Protein AF-A0A378MFS6-F1 (afdb_monomer)

Structure (mmCIF, N/CA/C/O backbone):
data_AF-A0A378MFS6-F1
#
_entry.id   AF-A0A378MFS6-F1
#
loop_
_atom_site.group_PDB
_atom_site.id
_atom_site.type_symbol
_atom_site.label_atom_id
_atom_site.label_alt_id
_atom_site.label_comp_id
_atom_site.label_asym_id
_atom_site.label_entity_id
_atom_site.label_seq_id
_atom_site.pdbx_PDB_ins_code
_atom_site.Cartn_x
_atom_site.Cartn_y
_atom_site.Cartn_z
_atom_site.occupancy
_atom_site.B_iso_or_equiv
_atom_site.auth_seq_id
_atom_site.auth_comp_id
_atom_site.auth_asym_id
_atom_site.auth_atom_id
_atom_site.pdbx_PDB_model_num
ATOM 1 N N . MET A 1 1 ? -22.567 -9.884 4.379 1.00 47.06 1 MET A N 1
ATOM 2 C CA . MET A 1 1 ? -21.492 -9.535 5.334 1.00 47.06 1 MET A CA 1
ATOM 3 C C . MET A 1 1 ? -20.676 -8.423 4.702 1.00 47.06 1 MET A C 1
ATOM 5 O O . MET A 1 1 ? -20.446 -8.498 3.504 1.00 47.06 1 MET A O 1
ATOM 9 N N . LYS A 1 2 ? -20.324 -7.360 5.435 1.00 55.34 2 LYS A N 1
ATOM 10 C CA . LYS A 1 2 ? -19.352 -6.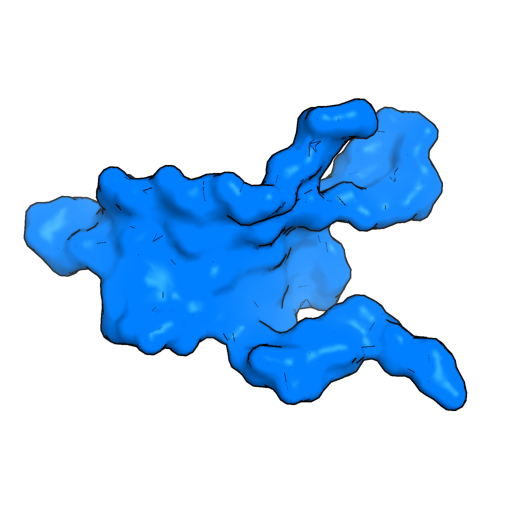384 4.922 1.00 55.34 2 LYS A CA 1
ATOM 11 C C . LYS A 1 2 ? -17.981 -7.056 4.988 1.00 55.34 2 LYS A C 1
ATOM 13 O O . LYS A 1 2 ? -17.517 -7.313 6.095 1.00 55.34 2 LYS A O 1
ATOM 18 N N . ASN A 1 3 ? -17.392 -7.367 3.836 1.00 73.94 3 ASN A N 1
ATOM 19 C CA . ASN A 1 3 ? -16.033 -7.900 3.770 1.00 73.94 3 ASN A CA 1
ATOM 20 C C . ASN A 1 3 ? -15.080 -6.890 4.429 1.00 73.94 3 ASN A C 1
ATOM 22 O O . ASN A 1 3 ? -15.199 -5.678 4.215 1.00 73.94 3 ASN A O 1
ATOM 26 N N . GLY A 1 4 ? -14.176 -7.372 5.281 1.00 89.88 4 GLY A N 1
ATOM 27 C CA . GLY A 1 4 ? -13.188 -6.513 5.934 1.00 89.88 4 GLY A CA 1
ATOM 28 C C . GLY A 1 4 ? -12.225 -5.915 4.905 1.00 89.88 4 GLY A C 1
ATOM 29 O O . GLY A 1 4 ? -12.014 -6.497 3.845 1.00 89.88 4 GLY A O 1
ATOM 30 N N . VAL A 1 5 ? -11.580 -4.781 5.207 1.00 92.56 5 VAL A N 1
ATOM 31 C CA . VAL A 1 5 ? -10.653 -4.117 4.260 1.00 92.56 5 VAL A CA 1
ATOM 32 C C . VAL A 1 5 ? -9.572 -5.063 3.712 1.00 92.56 5 VAL A C 1
ATOM 34 O O . VAL A 1 5 ? -9.214 -4.981 2.542 1.00 92.56 5 VAL A O 1
ATOM 37 N N . ASN A 1 6 ? -9.113 -6.024 4.521 1.00 96.19 6 ASN A N 1
ATOM 38 C CA . ASN A 1 6 ? -8.151 -7.044 4.100 1.00 96.19 6 ASN A CA 1
ATOM 39 C C . ASN A 1 6 ? -8.710 -7.977 3.016 1.00 96.19 6 ASN A C 1
ATOM 41 O O . ASN A 1 6 ? -7.983 -8.350 2.101 1.00 96.19 6 ASN A O 1
ATOM 45 N N . GLU A 1 7 ? -9.978 -8.372 3.131 1.00 96.69 7 GLU A N 1
ATOM 46 C CA . GLU A 1 7 ? -10.653 -9.242 2.163 1.00 96.69 7 GLU A CA 1
ATOM 47 C C . GLU A 1 7 ? -10.921 -8.478 0.873 1.00 96.69 7 GLU A C 1
ATOM 49 O O . GLU A 1 7 ? -10.536 -8.946 -0.192 1.00 96.69 7 GLU A O 1
ATOM 54 N N . VAL A 1 8 ? -11.452 -7.256 0.984 1.00 95.62 8 VAL A N 1
ATOM 55 C CA . VAL A 1 8 ? -11.706 -6.379 -0.168 1.00 95.62 8 VAL A CA 1
ATOM 56 C C . VAL A 1 8 ? -10.419 -6.120 -0.955 1.00 95.62 8 VAL A C 1
ATOM 58 O O . VAL A 1 8 ? -10.392 -6.259 -2.174 1.00 95.62 8 VAL A O 1
ATOM 61 N N . LEU A 1 9 ? -9.317 -5.777 -0.281 1.00 96.56 9 LEU A N 1
ATOM 62 C CA . LEU A 1 9 ? -8.051 -5.516 -0.970 1.00 96.56 9 LEU A CA 1
ATOM 63 C C . LEU A 1 9 ? -7.452 -6.788 -1.582 1.00 96.56 9 LEU A C 1
ATOM 65 O O . LEU A 1 9 ? -6.900 -6.727 -2.681 1.00 96.56 9 LEU A O 1
ATOM 69 N N . ARG A 1 10 ? -7.620 -7.947 -0.936 1.00 96.75 10 ARG A N 1
ATOM 70 C CA . ARG A 1 10 ? -7.219 -9.235 -1.513 1.00 96.75 10 ARG A CA 1
ATOM 71 C C . ARG A 1 10 ? -8.026 -9.574 -2.768 1.00 96.75 10 ARG A C 1
ATOM 73 O O . ARG A 1 10 ? -7.433 -9.989 -3.759 1.00 96.75 10 ARG A O 1
ATOM 80 N N . GLU A 1 11 ? -9.339 -9.351 -2.760 1.00 96.50 11 GLU A N 1
ATOM 81 C CA . GLU A 1 11 ? -10.219 -9.520 -3.930 1.00 96.50 11 GLU A CA 1
ATOM 82 C C . GLU A 1 11 ? -9.818 -8.592 -5.089 1.00 96.50 11 GLU A C 1
ATOM 84 O O . GLU A 1 11 ? -9.871 -8.984 -6.252 1.00 96.50 11 GLU A O 1
ATOM 89 N N . LEU A 1 12 ? -9.313 -7.391 -4.783 1.00 95.31 12 LEU A N 1
ATOM 90 C CA . LEU A 1 12 ? -8.745 -6.458 -5.767 1.00 95.31 12 LEU A CA 1
ATOM 91 C C . LEU A 1 12 ? -7.330 -6.850 -6.254 1.00 95.31 12 LEU A C 1
ATOM 93 O O . LEU A 1 12 ? -6.726 -6.160 -7.090 1.00 95.31 12 LEU A O 1
ATOM 97 N N . GLY A 1 13 ? -6.792 -7.967 -5.764 1.00 96.56 13 GLY A N 1
ATOM 98 C CA . GLY A 1 13 ? -5.493 -8.514 -6.146 1.00 96.56 13 GLY A CA 1
ATOM 99 C C . GLY A 1 13 ? -4.305 -7.849 -5.455 1.00 96.56 13 GLY A C 1
ATOM 100 O O . GLY A 1 13 ? -3.199 -7.905 -5.989 1.00 96.56 13 GLY A O 1
ATOM 101 N N . PHE A 1 14 ? -4.513 -7.193 -4.312 1.00 97.81 14 PHE A N 1
ATOM 102 C CA . PHE A 1 14 ? -3.411 -6.779 -3.447 1.00 97.81 14 PHE A CA 1
ATOM 103 C C . PHE A 1 14 ? -2.952 -7.946 -2.576 1.00 97.81 14 PHE A C 1
ATOM 105 O O . PHE A 1 14 ? -3.751 -8.727 -2.053 1.00 97.81 14 PHE A O 1
ATOM 112 N N . VAL A 1 15 ? -1.648 -8.011 -2.345 1.00 98.12 15 VAL A N 1
ATOM 113 C CA . VAL A 1 15 ? -1.079 -8.786 -1.252 1.00 98.12 15 VAL A CA 1
ATOM 114 C C . VAL A 1 15 ? -1.289 -8.012 0.045 1.00 98.12 15 VAL A C 1
ATOM 116 O O . VAL A 1 15 ? -0.989 -6.821 0.133 1.00 98.12 15 VAL A O 1
ATOM 119 N N . VAL A 1 16 ? -1.795 -8.702 1.065 1.00 97.56 16 VAL A N 1
ATOM 120 C CA . VAL A 1 16 ? -1.890 -8.184 2.434 1.00 97.56 16 VAL A CA 1
ATOM 121 C C . VAL A 1 16 ? -0.562 -8.485 3.128 1.00 97.56 16 VAL A C 1
ATOM 123 O O . VAL A 1 16 ? -0.353 -9.607 3.580 1.00 97.56 16 VAL A O 1
ATOM 126 N N . GLY A 1 17 ? 0.345 -7.508 3.175 1.00 96.50 17 GLY A N 1
ATOM 127 C CA . GLY A 1 17 ? 1.647 -7.661 3.831 1.00 96.50 17 GLY A CA 1
ATOM 128 C C . GLY A 1 17 ? 1.524 -7.612 5.353 1.00 96.50 17 GLY A C 1
ATOM 129 O O . GLY A 1 17 ? 1.996 -8.504 6.051 1.00 96.50 17 GLY A O 1
ATOM 130 N N . ILE A 1 18 ? 0.826 -6.595 5.863 1.00 96.38 18 ILE A N 1
ATOM 131 C CA . ILE A 1 18 ? 0.473 -6.460 7.281 1.00 96.38 18 ILE A CA 1
ATOM 132 C C . ILE A 1 18 ? -1.025 -6.145 7.336 1.00 96.38 18 ILE A C 1
ATOM 134 O O . ILE A 1 18 ? -1.425 -5.103 6.808 1.00 96.38 18 ILE A O 1
ATOM 138 N N . PRO A 1 19 ? -1.867 -7.000 7.949 1.00 95.44 19 PRO A N 1
ATOM 139 C CA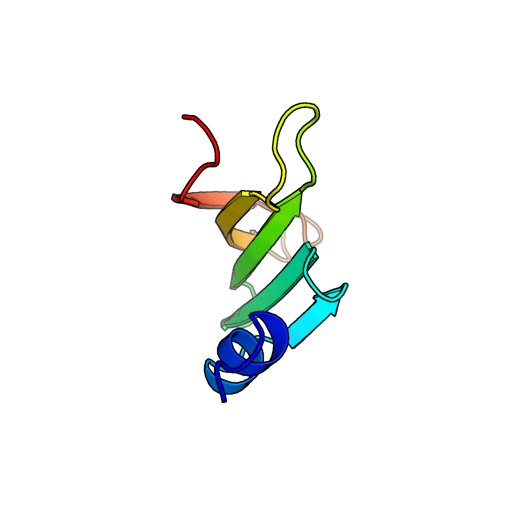 . PRO A 1 19 ? -3.307 -6.766 8.040 1.00 95.44 19 PRO A CA 1
ATOM 140 C C . PRO A 1 19 ? -3.623 -5.346 8.513 1.00 95.44 19 PRO A C 1
ATOM 142 O O . PRO A 1 19 ? -3.089 -4.913 9.529 1.00 95.44 19 PRO A O 1
ATOM 145 N N . TYR A 1 20 ? -4.495 -4.642 7.790 1.00 94.25 20 TYR A N 1
ATOM 146 C CA . TYR A 1 20 ? -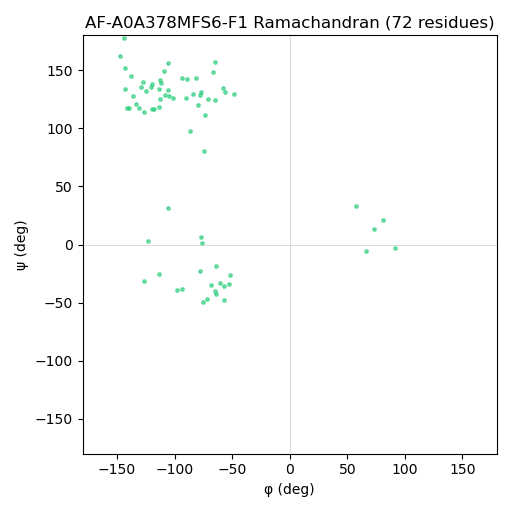4.902 -3.249 8.036 1.00 94.25 20 TYR A CA 1
ATOM 147 C C . TYR A 1 20 ? -3.831 -2.161 7.866 1.00 94.25 20 TYR A C 1
ATOM 149 O O . TYR A 1 20 ? -4.174 -0.988 7.966 1.00 94.25 20 TYR A O 1
ATOM 157 N N . TYR A 1 21 ? -2.563 -2.493 7.613 1.00 96.06 21 TYR A N 1
ATOM 158 C CA . TYR A 1 21 ? -1.489 -1.490 7.596 1.00 96.06 21 TYR A CA 1
ATOM 159 C C . TYR A 1 21 ? -0.662 -1.484 6.322 1.00 96.06 21 TYR A C 1
ATOM 161 O O . TYR A 1 21 ? -0.186 -0.425 5.941 1.00 96.06 21 TYR A O 1
ATOM 169 N N . VAL A 1 22 ? -0.470 -2.620 5.656 1.00 97.31 22 VAL A N 1
ATOM 170 C CA . VAL A 1 22 ? 0.361 -2.675 4.451 1.00 97.31 22 VAL A CA 1
ATOM 171 C C . VAL A 1 22 ? -0.292 -3.58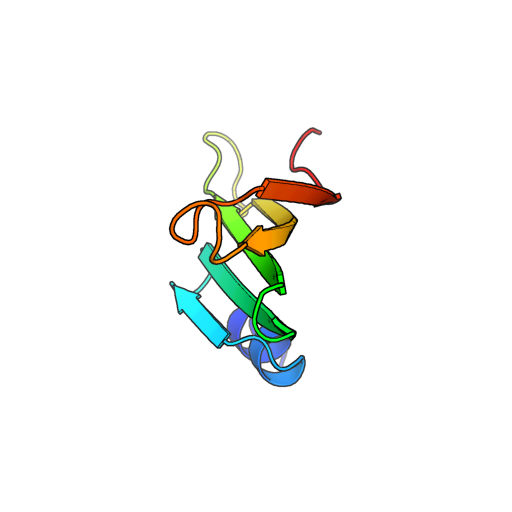1 3.429 1.00 97.31 22 VAL A C 1
ATOM 173 O O . VAL A 1 22 ? -0.415 -4.791 3.640 1.00 97.31 22 VAL A O 1
ATOM 176 N N . PHE A 1 23 ? -0.645 -2.991 2.294 1.00 98.19 23 PHE A N 1
ATOM 177 C CA . PHE A 1 23 ? -1.116 -3.702 1.116 1.00 98.19 23 PHE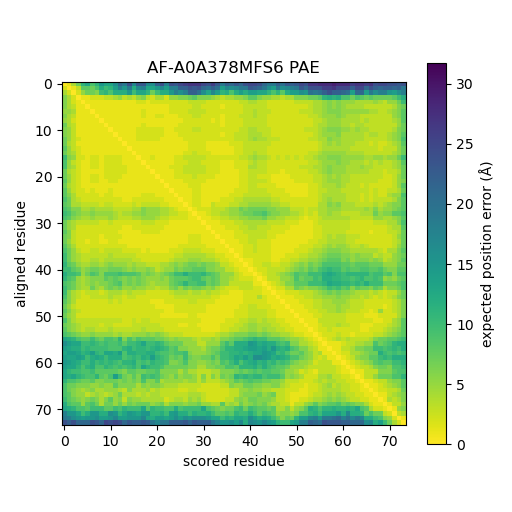 A CA 1
ATOM 178 C C . PHE A 1 23 ? -0.302 -3.270 -0.084 1.00 98.19 23 PHE A C 1
ATOM 180 O O . PHE A 1 23 ? -0.011 -2.084 -0.244 1.00 98.19 23 PHE A O 1
ATOM 187 N N . TYR A 1 24 ? 0.045 -4.212 -0.949 1.00 97.81 24 TYR A N 1
ATOM 188 C CA . TYR A 1 24 ? 0.784 -3.880 -2.154 1.00 97.81 24 TYR A CA 1
ATOM 189 C 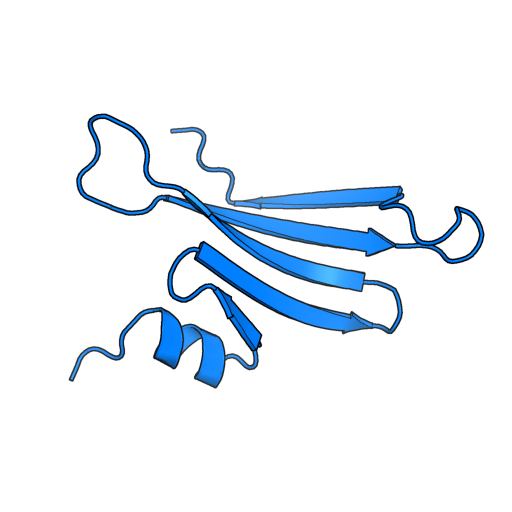C . TYR A 1 24 ? 0.349 -4.719 -3.345 1.00 97.81 24 TYR A C 1
ATOM 191 O O . TYR A 1 24 ? -0.130 -5.842 -3.202 1.00 97.81 24 TYR A O 1
ATOM 199 N N . LYS A 1 25 ? 0.498 -4.150 -4.536 1.00 97.56 25 LYS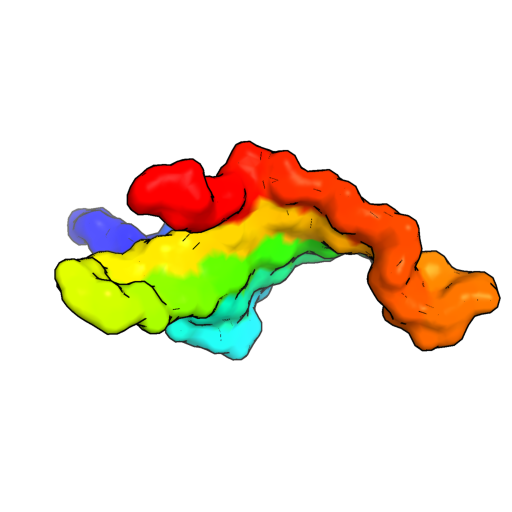 A N 1
ATOM 200 C CA . LYS A 1 25 ? 0.216 -4.820 -5.800 1.00 97.56 25 LYS A CA 1
ATOM 201 C C . LYS A 1 25 ? 1.267 -4.424 -6.818 1.00 97.56 25 LYS A C 1
ATOM 203 O O . LYS A 1 25 ? 1.384 -3.249 -7.173 1.00 97.56 25 LYS A O 1
ATOM 208 N N . ASP A 1 26 ? 2.022 -5.405 -7.290 1.00 95.62 26 ASP A N 1
ATOM 209 C CA . ASP A 1 26 ? 3.000 -5.178 -8.345 1.00 95.62 26 ASP A CA 1
ATOM 210 C C . ASP A 1 26 ? 2.277 -4.925 -9.670 1.00 95.62 26 ASP A C 1
ATOM 212 O O . ASP A 1 26 ? 1.433 -5.705 -10.110 1.00 95.62 26 ASP A O 1
ATOM 216 N N . MET A 1 27 ? 2.595 -3.793 -10.291 1.00 93.31 27 MET A N 1
ATOM 217 C CA . MET A 1 27 ? 2.061 -3.381 -11.591 1.00 93.31 27 MET A CA 1
ATOM 218 C C . MET A 1 27 ? 2.996 -3.809 -12.720 1.00 93.31 27 MET A C 1
ATOM 220 O O . MET A 1 27 ? 2.561 -4.198 -13.798 1.00 93.31 27 MET A O 1
ATOM 224 N N . THR A 1 28 ? 4.302 -3.705 -12.473 1.00 91.12 28 THR A N 1
ATOM 225 C CA . THR A 1 28 ? 5.369 -4.187 -13.352 1.00 91.12 28 THR A CA 1
ATOM 226 C C . THR A 1 28 ? 6.511 -4.712 -12.485 1.00 91.12 28 THR A C 1
ATOM 228 O O . THR A 1 28 ? 6.493 -4.550 -11.268 1.00 91.12 28 THR A O 1
ATOM 231 N N . ARG A 1 29 ? 7.569 -5.250 -13.104 1.00 87.88 29 ARG A N 1
ATOM 232 C CA . ARG A 1 29 ? 8.789 -5.686 -12.401 1.00 87.88 29 ARG A CA 1
ATOM 233 C C . ARG A 1 29 ? 9.403 -4.623 -11.473 1.00 87.88 29 ARG A C 1
ATOM 235 O O . ARG A 1 29 ? 10.130 -4.975 -10.551 1.00 87.88 29 ARG A O 1
ATOM 242 N N . TYR A 1 30 ? 9.175 -3.344 -11.759 1.00 91.12 30 TYR A N 1
ATOM 243 C CA . TYR A 1 30 ? 9.829 -2.226 -11.078 1.00 91.12 30 TYR A CA 1
ATOM 244 C C . TYR A 1 30 ? 8.842 -1.252 -10.450 1.00 91.12 30 TYR A C 1
ATOM 246 O O . TYR A 1 30 ? 9.265 -0.219 -9.945 1.00 91.12 30 TYR A O 1
ATOM 254 N N . THR A 1 31 ? 7.540 -1.515 -10.519 1.00 93.88 31 THR A N 1
ATOM 255 C CA . THR A 1 31 ? 6.527 -0.554 -10.088 1.00 93.88 31 THR A CA 1
ATOM 256 C C . THR A 1 31 ? 5.464 -1.250 -9.273 1.00 93.88 31 THR A C 1
ATOM 258 O O . THR A 1 31 ? 4.837 -2.190 -9.759 1.00 93.88 31 THR A O 1
ATOM 261 N N . THR A 1 32 ? 5.208 -0.713 -8.088 1.00 96.38 32 THR A N 1
ATOM 262 C CA . THR A 1 32 ? 4.289 -1.280 -7.106 1.00 96.38 32 THR A CA 1
ATOM 263 C C . THR A 1 32 ? 3.314 -0.197 -6.653 1.00 96.38 32 THR A C 1
ATOM 265 O O . THR A 1 32 ? 3.701 0.952 -6.420 1.00 96.38 32 THR A O 1
ATOM 268 N N . LEU A 1 33 ? 2.032 -0.547 -6.563 1.00 97.50 33 LEU A N 1
ATOM 269 C CA . LEU A 1 33 ? 1.039 0.230 -5.825 1.00 97.50 33 LEU A CA 1
ATOM 270 C C . LEU A 1 33 ? 1.114 -0.167 -4.358 1.00 97.50 33 LEU A C 1
ATOM 272 O O . LEU A 1 33 ? 1.058 -1.355 -4.055 1.00 97.50 33 LEU A O 1
ATOM 276 N N . LEU A 1 34 ? 1.212 0.816 -3.473 1.00 97.38 34 LEU A N 1
ATOM 277 C CA . LEU A 1 34 ? 1.263 0.635 -2.029 1.00 97.38 34 LEU A CA 1
ATOM 278 C C . LEU A 1 34 ? 0.101 1.367 -1.368 1.00 97.38 34 LEU A C 1
ATOM 280 O O . LEU A 1 34 ? -0.189 2.517 -1.700 1.00 97.38 34 LEU A O 1
ATOM 284 N N . ILE A 1 35 ? -0.536 0.687 -0.420 1.00 97.19 35 ILE A N 1
ATOM 285 C CA . ILE A 1 35 ? -1.487 1.266 0.521 1.00 97.19 35 ILE A CA 1
ATOM 286 C C . ILE A 1 35 ? -0.904 1.083 1.915 1.00 97.19 35 ILE A C 1
ATOM 288 O O . ILE A 1 35 ? -0.747 -0.049 2.380 1.00 97.19 35 ILE A O 1
ATOM 292 N N . GLU A 1 36 ? -0.616 2.196 2.578 1.00 96.38 36 GLU A N 1
ATOM 293 C CA . GLU A 1 36 ? -0.073 2.215 3.933 1.00 96.38 36 GLU A CA 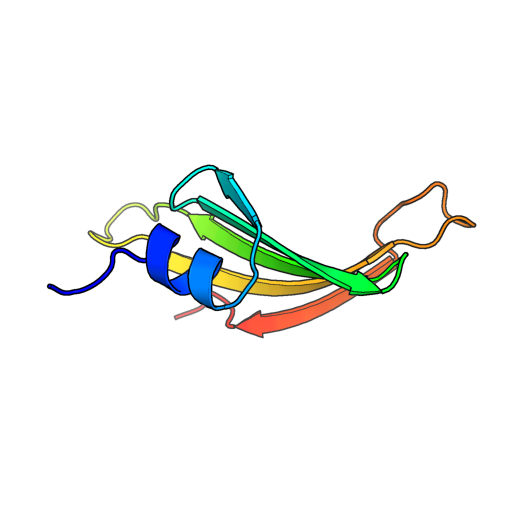1
ATOM 294 C C . GLU A 1 36 ? -1.088 2.821 4.898 1.00 96.38 36 GLU A C 1
ATOM 296 O O . GLU A 1 36 ? -1.510 3.970 4.755 1.00 96.38 36 GLU A O 1
ATOM 301 N N . GLY A 1 37 ? -1.507 2.015 5.867 1.00 94.31 37 GLY A N 1
ATOM 302 C CA . GLY A 1 37 ? -2.371 2.408 6.965 1.00 94.31 37 GLY A CA 1
ATOM 303 C C . GLY A 1 37 ? -1.554 2.912 8.150 1.00 94.31 37 GLY A C 1
ATOM 304 O O . GLY A 1 37 ? -0.515 2.345 8.480 1.00 94.31 37 GLY A O 1
ATOM 305 N N . GLN A 1 38 ? -2.047 3.932 8.846 1.00 93.69 38 GLN A N 1
ATOM 306 C CA . GLN A 1 38 ? -1.505 4.349 10.138 1.00 93.69 38 GLN A CA 1
ATOM 307 C C . GLN A 1 38 ? -2.616 4.689 11.130 1.00 93.69 38 GLN A C 1
ATOM 309 O O . GLN A 1 38 ? -3.665 5.237 10.777 1.00 93.69 38 GLN A O 1
ATOM 314 N N . LYS A 1 39 ? -2.368 4.372 12.404 1.00 90.31 39 LYS A N 1
ATOM 315 C CA . LYS A 1 39 ? -3.177 4.875 13.515 1.00 90.31 39 LYS A CA 1
ATOM 316 C C . LYS A 1 39 ? -2.741 6.299 13.825 1.00 90.31 39 LYS A C 1
ATOM 318 O O . LYS A 1 39 ? -1.596 6.523 14.206 1.00 90.31 39 LYS A O 1
ATOM 323 N N . VAL A 1 40 ? -3.665 7.245 13.714 1.00 86.94 40 VAL A N 1
ATOM 324 C CA . VAL A 1 40 ? -3.417 8.642 14.078 1.00 86.94 40 VAL A CA 1
ATOM 325 C C . VAL A 1 40 ? -4.030 8.905 15.448 1.00 86.94 40 VAL A C 1
ATOM 327 O O . VAL A 1 40 ? -5.207 8.629 15.675 1.00 86.94 40 VAL A O 1
ATOM 330 N N . LYS A 1 41 ? -3.229 9.423 16.387 1.00 85.75 41 LYS A N 1
ATOM 331 C CA . LYS A 1 41 ? -3.707 9.766 17.734 1.00 85.75 41 LYS A CA 1
ATOM 332 C C . LYS A 1 41 ? -4.887 10.738 17.629 1.00 85.75 41 LYS A C 1
ATOM 334 O O . LYS A 1 41 ? -4.790 11.746 16.939 1.00 85.75 41 LYS A O 1
ATOM 339 N N . GLY A 1 42 ? -5.974 10.439 18.339 1.00 86.50 42 GLY A N 1
ATOM 340 C CA . GLY A 1 42 ? -7.197 11.249 18.320 1.00 86.50 42 GLY A CA 1
ATOM 341 C C . GLY A 1 42 ? -8.227 10.829 17.267 1.00 86.50 42 GLY A C 1
ATOM 342 O O . GLY A 1 42 ? -9.322 11.378 17.266 1.00 86.50 42 GLY A O 1
ATOM 343 N N . PHE A 1 43 ? -7.926 9.835 16.427 1.00 81.75 43 PHE A N 1
ATOM 344 C CA . PHE A 1 43 ? -8.879 9.250 15.484 1.00 81.75 43 PHE A CA 1
ATOM 345 C C . PHE A 1 43 ? -9.199 7.802 15.864 1.00 81.75 43 PHE A C 1
ATOM 347 O O . PHE A 1 43 ? -8.323 7.052 16.294 1.00 81.75 43 PHE A O 1
ATOM 354 N N . ALA A 1 44 ? -10.465 7.410 15.702 1.00 84.12 44 ALA A N 1
ATOM 355 C CA . ALA A 1 44 ? -10.918 6.040 15.951 1.00 84.12 44 ALA A CA 1
ATOM 356 C C . ALA A 1 44 ? -10.562 5.077 14.801 1.00 84.12 44 ALA A C 1
ATOM 358 O O . ALA A 1 44 ? -10.470 3.869 15.009 1.00 84.12 44 ALA A O 1
ATOM 359 N N . GLU A 1 45 ? -10.349 5.611 13.597 1.00 88.25 45 GLU A N 1
ATOM 360 C CA . GLU A 1 45 ? -10.141 4.841 12.371 1.00 88.25 45 GLU A CA 1
ATOM 361 C C . GLU A 1 45 ? -8.676 4.853 11.911 1.00 88.25 45 GLU A C 1
ATOM 363 O O . GLU A 1 45 ? -7.901 5.761 12.226 1.00 88.25 45 GLU A O 1
ATOM 368 N N . ILE A 1 46 ? -8.299 3.831 11.136 1.00 90.44 46 ILE A N 1
ATOM 369 C CA . ILE A 1 46 ? -7.014 3.785 10.432 1.00 90.44 46 ILE A CA 1
ATOM 370 C C . ILE A 1 46 ? -7.123 4.671 9.199 1.00 90.44 46 ILE A C 1
ATOM 372 O O . ILE A 1 46 ? -8.036 4.512 8.389 1.00 90.44 46 ILE A O 1
ATOM 376 N N . ARG A 1 47 ? -6.164 5.577 9.038 1.00 91.25 47 ARG A N 1
ATOM 377 C CA . ARG A 1 47 ? -6.046 6.387 7.830 1.00 91.25 47 ARG A CA 1
ATOM 378 C C . ARG A 1 47 ? -5.088 5.715 6.861 1.00 91.25 47 ARG A C 1
ATOM 380 O O . ARG A 1 47 ? -4.099 5.133 7.299 1.00 91.25 47 ARG A O 1
ATOM 387 N N . TYR A 1 48 ? -5.381 5.809 5.566 1.00 93.44 48 TYR A N 1
ATOM 388 C CA . TYR A 1 48 ? -4.623 5.147 4.505 1.00 93.44 48 TYR A CA 1
ATOM 389 C C . TYR A 1 48 ? -4.022 6.150 3.521 1.00 93.44 48 TYR A C 1
ATOM 391 O O . TYR A 1 48 ? -4.689 7.096 3.111 1.00 93.44 48 TYR A O 1
ATOM 399 N N . THR A 1 49 ? -2.777 5.908 3.115 1.00 95.19 49 THR A N 1
ATOM 400 C CA . THR A 1 49 ? -2.109 6.592 2.002 1.00 95.19 49 THR A CA 1
ATOM 401 C C . THR A 1 49 ? -1.997 5.610 0.847 1.00 95.19 49 THR A C 1
ATOM 403 O O . THR A 1 49 ? -1.501 4.505 1.047 1.00 95.19 49 THR A O 1
ATOM 406 N N . LEU A 1 50 ? -2.424 6.002 -0.354 1.00 95.81 50 LEU A N 1
ATOM 407 C CA . LEU A 1 50 ? -2.261 5.209 -1.576 1.00 95.81 50 LEU A CA 1
ATOM 408 C C . LEU A 1 50 ? -1.283 5.915 -2.509 1.00 95.81 50 LEU A C 1
ATOM 410 O O . LEU A 1 50 ? -1.509 7.060 -2.910 1.00 95.81 50 LEU A O 1
ATOM 414 N N . TYR A 1 51 ? -0.232 5.214 -2.917 1.00 96.06 51 TYR A N 1
ATOM 415 C CA . TYR A 1 51 ? 0.760 5.744 -3.841 1.00 96.06 51 TYR A CA 1
ATOM 416 C C . TYR A 1 51 ? 1.351 4.659 -4.738 1.00 96.06 51 TYR A C 1
ATOM 418 O O . TYR A 1 51 ? 1.266 3.462 -4.475 1.00 96.06 51 TYR A O 1
ATOM 426 N N . ARG A 1 52 ? 1.962 5.097 -5.835 1.00 95.69 52 ARG A N 1
ATOM 427 C CA . ARG A 1 52 ? 2.775 4.263 -6.718 1.00 95.69 52 ARG A CA 1
ATOM 428 C C . ARG A 1 52 ? 4.241 4.573 -6.482 1.00 95.69 52 ARG A C 1
ATOM 430 O O . ARG A 1 52 ? 4.634 5.733 -6.607 1.00 95.69 52 ARG A O 1
ATOM 437 N N . ALA A 1 53 ? 5.035 3.540 -6.241 1.00 95.56 53 ALA A N 1
ATOM 438 C CA . ALA A 1 53 ? 6.485 3.622 -6.159 1.00 95.56 53 ALA A CA 1
ATOM 439 C C . ALA A 1 53 ? 7.131 2.881 -7.335 1.00 95.56 53 ALA A C 1
ATOM 441 O O . ALA A 1 53 ? 6.693 1.793 -7.713 1.00 95.56 53 ALA A O 1
ATOM 442 N N . THR A 1 54 ? 8.182 3.469 -7.906 1.00 94.38 54 THR A N 1
ATOM 443 C CA . THR A 1 54 ? 9.045 2.807 -8.892 1.00 94.38 54 THR A CA 1
ATOM 444 C C . THR A 1 54 ? 10.439 2.603 -8.311 1.00 94.38 54 THR A C 1
ATOM 446 O O . THR A 1 54 ? 11.014 3.534 -7.747 1.00 94.38 54 THR A O 1
ATOM 449 N N . TYR A 1 55 ? 10.984 1.401 -8.487 1.00 90.44 55 TYR A N 1
ATOM 450 C CA . TYR A 1 55 ? 12.290 0.960 -8.008 1.00 90.44 55 TYR A CA 1
ATOM 451 C C . TYR A 1 55 ? 13.151 0.551 -9.196 1.00 90.44 55 TYR A C 1
ATOM 453 O O . TYR A 1 55 ? 12.844 -0.405 -9.903 1.00 90.44 55 TYR A O 1
ATOM 461 N N . GLU A 1 56 ? 14.255 1.248 -9.436 1.00 85.38 56 GLU A N 1
ATOM 462 C CA . GLU A 1 56 ? 15.100 0.952 -10.594 1.00 85.38 56 GLU A CA 1
ATOM 463 C C . GLU A 1 56 ? 16.383 0.232 -10.176 1.00 85.38 56 GLU A C 1
ATOM 465 O O . GLU A 1 56 ? 17.118 0.659 -9.281 1.00 85.38 56 GLU A O 1
ATOM 470 N N . LYS A 1 57 ? 16.709 -0.847 -10.896 1.00 82.62 57 LYS A N 1
ATOM 471 C CA . LYS A 1 57 ? 17.891 -1.677 -10.620 1.00 82.62 57 LYS A CA 1
ATOM 472 C C . LYS A 1 57 ? 19.203 -0.882 -10.652 1.00 82.62 57 LYS A C 1
ATOM 474 O O . LYS A 1 57 ? 20.083 -1.142 -9.837 1.00 82.62 57 LYS A O 1
ATOM 479 N N . ARG A 1 58 ? 19.323 0.109 -11.546 1.00 86.50 58 ARG A N 1
ATOM 480 C CA . ARG A 1 58 ? 20.522 0.966 -11.668 1.00 86.50 58 ARG A CA 1
ATOM 481 C C . ARG A 1 58 ? 20.792 1.834 -10.435 1.00 86.50 58 ARG A C 1
ATOM 483 O O . ARG A 1 58 ? 21.913 2.283 -10.257 1.00 86.50 58 ARG A O 1
ATOM 490 N N . PHE A 1 59 ? 19.791 2.031 -9.578 1.00 82.69 59 PHE A N 1
ATOM 491 C CA . PHE A 1 59 ? 19.935 2.729 -8.301 1.00 82.69 59 PHE A CA 1
ATOM 492 C C . PHE A 1 59 ? 19.913 1.749 -7.125 1.00 82.69 59 PHE A C 1
ATOM 494 O O . PHE A 1 59 ? 19.433 2.083 -6.046 1.00 82.69 59 PHE A O 1
ATOM 501 N N . HIS A 1 60 ? 20.407 0.524 -7.330 1.00 84.12 60 HIS A N 1
ATOM 502 C CA . HIS A 1 60 ? 20.460 -0.532 -6.315 1.00 84.12 60 HIS A CA 1
ATOM 503 C C . HIS A 1 60 ? 19.086 -0.888 -5.725 1.00 84.12 60 HIS A C 1
ATOM 505 O O . HIS A 1 60 ? 18.976 -1.204 -4.545 1.00 84.12 60 HIS A O 1
ATOM 511 N N . GLY A 1 61 ? 18.024 -0.803 -6.535 1.00 79.88 61 GLY A N 1
ATOM 512 C CA . GLY A 1 61 ? 16.661 -1.081 -6.076 1.00 79.88 61 GLY A CA 1
ATOM 513 C C . GLY A 1 61 ? 16.076 0.008 -5.175 1.00 79.88 61 GLY A C 1
ATOM 514 O O . GLY A 1 61 ? 15.043 -0.214 -4.554 1.00 79.88 61 GLY A O 1
ATOM 515 N N . LYS A 1 62 ? 16.703 1.190 -5.102 1.00 84.88 62 LYS A N 1
ATOM 516 C CA . LYS A 1 62 ? 16.125 2.341 -4.406 1.00 84.88 62 LYS A CA 1
ATOM 517 C C . LYS A 1 62 ? 14.871 2.832 -5.122 1.00 84.88 62 LYS A C 1
ATOM 519 O O . LYS A 1 62 ? 14.768 2.782 -6.351 1.00 84.88 62 LYS A O 1
ATOM 524 N N . MET A 1 63 ? 13.946 3.354 -4.326 1.00 86.94 63 MET A N 1
ATOM 525 C CA . MET A 1 63 ? 12.765 4.054 -4.810 1.00 86.94 63 MET A CA 1
ATOM 526 C C . MET A 1 63 ? 13.193 5.341 -5.522 1.00 86.94 63 MET A C 1
ATOM 528 O O . ME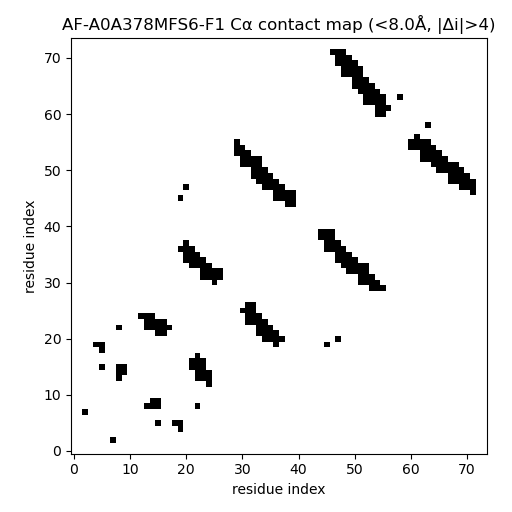T A 1 63 ? 13.906 6.161 -4.947 1.00 86.94 63 MET A O 1
ATOM 532 N N . THR A 1 64 ? 12.787 5.508 -6.778 1.00 88.25 64 THR A N 1
ATOM 533 C CA . THR A 1 64 ? 13.229 6.627 -7.629 1.00 88.25 64 THR A CA 1
ATOM 534 C C . THR A 1 64 ? 12.110 7.582 -7.988 1.00 88.25 64 THR A C 1
ATOM 536 O O . THR A 1 64 ? 12.372 8.744 -8.291 1.00 88.25 64 THR A O 1
ATOM 539 N N . ARG A 1 65 ? 10.860 7.112 -7.979 1.00 87.56 65 ARG A N 1
ATOM 540 C CA . ARG A 1 65 ? 9.682 7.928 -8.284 1.00 87.56 65 ARG A CA 1
ATOM 541 C C . ARG A 1 65 ? 8.528 7.513 -7.392 1.00 87.56 65 ARG A C 1
ATOM 543 O O . ARG A 1 65 ? 8.246 6.322 -7.282 1.00 87.56 65 ARG A O 1
ATOM 550 N N . VAL A 1 66 ? 7.852 8.504 -6.821 1.00 91.44 66 VAL A N 1
ATOM 551 C CA . VAL A 1 66 ? 6.639 8.331 -6.021 1.00 91.44 66 VAL A CA 1
ATOM 552 C C . VAL A 1 66 ? 5.546 9.207 -6.606 1.00 91.44 66 VAL A C 1
ATOM 554 O O . VAL A 1 66 ? 5.778 10.379 -6.895 1.00 91.44 66 VAL A O 1
ATOM 557 N N . TYR A 1 67 ? 4.362 8.634 -6.795 1.00 91.69 67 TYR A N 1
ATOM 558 C CA . TYR A 1 67 ? 3.161 9.374 -7.164 1.00 91.69 67 TYR A CA 1
ATOM 559 C C . TYR A 1 67 ? 2.053 9.049 -6.167 1.00 91.69 67 TYR A C 1
ATOM 561 O O . TYR A 1 67 ? 1.621 7.899 -6.091 1.00 91.69 67 TYR A O 1
ATOM 569 N N . VAL A 1 68 ? 1.627 10.043 -5.390 1.00 91.75 68 VAL A N 1
ATOM 570 C CA . VAL A 1 68 ? 0.603 9.890 -4.349 1.00 91.75 68 VAL A CA 1
ATOM 571 C C . VAL A 1 68 ? -0.773 10.148 -4.955 1.00 91.75 68 VAL A C 1
ATOM 573 O O . VAL A 1 68 ? -0.986 11.183 -5.577 1.00 91.75 68 VAL A O 1
ATOM 576 N N . TYR A 1 69 ? -1.694 9.200 -4.784 1.00 88.56 69 TYR A N 1
ATOM 577 C CA . TYR A 1 69 ? -3.079 9.308 -5.256 1.00 88.56 69 TYR A CA 1
ATOM 578 C C . TYR A 1 69 ? -4.024 9.753 -4.146 1.00 88.56 69 TYR A C 1
ATOM 580 O O . TYR A 1 69 ? -4.932 10.541 -4.385 1.00 88.56 69 TYR A O 1
ATOM 588 N N . VAL A 1 70 ? -3.805 9.238 -2.937 1.00 87.19 70 VAL A N 1
ATOM 589 C CA . VAL A 1 70 ? -4.551 9.613 -1.738 1.00 87.19 70 VAL A CA 1
ATOM 590 C C . VAL A 1 70 ? -3.535 9.838 -0.635 1.00 87.19 70 VAL A C 1
ATOM 592 O O . VAL A 1 70 ? -2.769 8.929 -0.313 1.00 87.19 70 VAL A O 1
ATOM 595 N N . ASP A 1 71 ? -3.530 11.047 -0.085 1.00 82.19 71 ASP A N 1
ATOM 596 C CA . ASP A 1 71 ? -2.757 11.403 1.100 1.00 82.19 71 ASP A CA 1
ATOM 597 C C . ASP A 1 71 ? -3.709 11.607 2.279 1.00 82.19 71 ASP A C 1
ATOM 599 O O . ASP A 1 71 ? -4.842 12.058 2.123 1.00 82.19 71 ASP A O 1
ATOM 603 N N . GLN A 1 72 ? -3.230 11.309 3.478 1.00 71.50 72 GLN A N 1
ATOM 604 C CA . GLN A 1 72 ? -3.996 11.405 4.717 1.00 71.50 72 GLN A CA 1
ATOM 605 C C . GLN A 1 72 ? -4.143 12.838 5.233 1.00 71.50 72 GLN A C 1
ATOM 607 O O . GLN A 1 72 ? -4.648 13.034 6.343 1.00 71.50 72 GLN A O 1
ATOM 612 N N . LYS A 1 73 ? -3.687 13.836 4.468 1.00 57.00 73 LYS A N 1
ATOM 613 C CA . LYS A 1 73 ? -3.781 15.254 4.814 1.00 57.00 73 LYS A CA 1
ATOM 614 C C . LYS A 1 73 ? -5.211 15.770 4.636 1.00 57.00 73 LYS A C 1
ATOM 616 O O . LYS A 1 73 ? -5.503 16.416 3.636 1.00 57.00 73 LYS A O 1
ATOM 621 N N . VAL A 1 74 ? -6.054 15.499 5.636 1.00 51.69 74 VAL A N 1
ATOM 622 C CA . VAL A 1 74 ? -7.205 16.332 6.045 1.00 51.69 74 VAL A CA 1
ATOM 623 C C . VAL A 1 74 ? -7.364 16.283 7.559 1.00 51.69 74 VAL A C 1
ATOM 625 O O . VAL A 1 74 ? -7.655 15.186 8.095 1.00 51.69 74 VAL A O 1
#

Secondary structure (DSSP, 8-state):
----HHHHHHHTT-EEEETTTEEEEEEETTEEEEEEEEEPTT-SSEEEEEEEEEE-GGGTT-EEEEEEEE----

pLDDT: mean 89.48, std 10.51, range [47.06, 98.19]

Mean predicted aligned error: 4.95 Å

Nearest PDB structures (foldseek):
  3qsz-assembly1_A  TM=5.918E-01  e=1.821E+00  Xanthomonas citri
  5xdn-assembly1_A  TM=6.264E-01  e=7.716E+00  Homo sapiens

Radius of gyration: 13.73 Å; Cα contacts (8 Å, |Δi|>4): 133; chains: 1; bounding box: 42×26×32 Å

Foldseek 3Di:
DPDPPCRVLVVVVWDCPDPQAWTWDDPDPFKIWIKGWDDDPPDPDIDIWIKMWGFDVVVVRDTDDIDTPDDSPD

Solvent-accessible surface area (backbone atoms only — not comparable to full-atom values): 4361 Å² total; per-residue (Å²): 131,85,72,51,72,61,52,51,40,41,77,74,60,29,48,72,76,38,85,82,32,31,33,37,32,77,77,49,104,42,32,33,39,39,36,43,36,44,83,47,91,97,52,97,58,72,44,56,32,33,32,38,42,30,35,42,71,93,59,78,56,38,78,75,47,78,48,77,79,40,72,68,88,122

Organism: Listeria grayi (NCBI:txid1641)

Sequence (74 aa):
MKNGVNEVLRELGFVVGIPYYVFYKDMTRYTTLLIEGQKVKGFAEIRYTLYRATYEKRFHGKMTRVYVYVDQKV